Protein AF-A0A1V6CTV1-F1 (afdb_monomer_lite)

pLDDT: mean 83.22, std 13.57, range [41.06, 97.25]

Secondary structure (DSSP, 8-state):
-----GGGGS--HHHHHHHHHHHHHHHHHHHHHHHHHHHHHHS-EE-TT-PPPTTSPPPEEPPHHHHHHHHHHHHTTPPP---S--TTTTEEEEEETTTTEEEEEE---TT-S--HHHHHHH--TTPPP---HHHHHHHHGGGHHHHHTT---

Structure (mmCIF, N/CA/C/O backbone):
data_AF-A0A1V6CTV1-F1
#
_entry.id   AF-A0A1V6CTV1-F1
#
loop_
_atom_site.group_PDB
_atom_site.id
_atom_site.type_symbol
_atom_site.label_atom_id
_atom_site.label_alt_id
_atom_site.label_comp_id
_atom_site.label_asym_id
_atom_site.label_entity_id
_atom_site.label_seq_id
_atom_site.pdbx_PDB_ins_code
_atom_site.Cartn_x
_atom_site.Cartn_y
_atom_site.Cartn_z
_atom_site.occupancy
_atom_site.B_iso_or_equiv
_atom_site.auth_seq_id
_atom_site.auth_comp_id
_atom_site.auth_asym_id
_atom_site.auth_atom_id
_atom_site.pdbx_PDB_model_num
ATOM 1 N N . MET A 1 1 ? -33.071 -1.280 50.089 1.00 41.06 1 MET A N 1
ATOM 2 C CA . MET A 1 1 ? -31.808 -0.618 49.691 1.00 41.06 1 MET A CA 1
ATOM 3 C C . MET A 1 1 ? -31.552 -0.921 48.227 1.00 41.06 1 MET A C 1
ATOM 5 O O . MET A 1 1 ? -31.287 -2.069 47.900 1.00 41.06 1 MET A O 1
ATOM 9 N N . ILE A 1 2 ? -31.696 0.068 47.346 1.00 51.94 2 ILE A N 1
ATOM 10 C CA . ILE A 1 2 ? -31.323 -0.073 45.934 1.00 51.94 2 ILE A CA 1
ATOM 11 C C . ILE A 1 2 ? -29.806 0.113 45.880 1.00 51.94 2 ILE A C 1
ATOM 13 O O . ILE A 1 2 ? -29.310 1.221 46.068 1.00 51.94 2 ILE A O 1
ATOM 17 N N . GLY A 1 3 ? -29.066 -0.986 45.731 1.00 55.19 3 GLY A N 1
ATOM 18 C CA . GLY A 1 3 ? -27.622 -0.940 45.536 1.00 55.19 3 GLY A CA 1
ATOM 19 C C . GLY A 1 3 ? -27.324 -0.329 44.174 1.00 55.19 3 GLY A C 1
ATOM 20 O O . GLY A 1 3 ? -27.502 -0.983 43.152 1.00 55.19 3 GLY A O 1
ATOM 21 N N . MET A 1 4 ? -26.909 0.934 44.151 1.00 61.16 4 MET A N 1
ATOM 22 C CA . MET A 1 4 ? -26.350 1.540 42.950 1.00 61.16 4 MET A CA 1
ATOM 23 C C . MET A 1 4 ? -24.945 0.960 42.776 1.00 61.16 4 MET A C 1
ATOM 25 O O . MET A 1 4 ? -24.039 1.287 43.542 1.00 61.16 4 MET A O 1
ATOM 29 N N . ASP A 1 5 ? -24.781 0.038 41.827 1.00 59.91 5 ASP A N 1
ATOM 30 C CA . ASP A 1 5 ? -23.487 -0.571 41.525 1.00 59.91 5 ASP A CA 1
ATOM 31 C C . ASP A 1 5 ? -22.582 0.476 40.858 1.00 59.91 5 ASP A C 1
ATOM 33 O O . ASP A 1 5 ? -22.580 0.667 39.641 1.00 59.91 5 ASP A O 1
ATOM 37 N N . VAL A 1 6 ? -21.834 1.208 41.687 1.00 56.28 6 VAL A N 1
ATOM 38 C CA . VAL A 1 6 ? -20.938 2.314 41.303 1.00 56.28 6 VAL A CA 1
ATOM 39 C C . VAL A 1 6 ? -19.889 1.869 40.266 1.00 56.28 6 VAL A C 1
ATOM 41 O O . VAL A 1 6 ? -19.328 2.692 39.543 1.00 56.28 6 VAL A O 1
ATOM 44 N N . LYS A 1 7 ? -19.665 0.555 40.112 1.00 55.12 7 LYS A N 1
ATOM 45 C CA . LYS A 1 7 ? -18.777 -0.022 39.093 1.00 55.12 7 LYS A CA 1
ATOM 46 C C . LYS A 1 7 ? -19.291 0.154 37.661 1.00 55.12 7 LYS A C 1
ATOM 48 O O . LYS A 1 7 ? -18.475 0.206 36.744 1.00 55.12 7 LYS A O 1
ATOM 53 N N . LEU A 1 8 ? -20.603 0.310 37.457 1.00 51.75 8 LEU A N 1
ATOM 54 C CA . LEU A 1 8 ? -21.192 0.573 36.135 1.00 51.75 8 LEU A CA 1
ATOM 55 C C . LEU A 1 8 ? -20.919 2.000 35.625 1.00 51.75 8 LEU A C 1
ATOM 57 O O . LEU A 1 8 ? -21.055 2.253 34.432 1.00 51.75 8 LEU A O 1
ATOM 61 N N . LEU A 1 9 ? -20.501 2.921 36.502 1.00 55.25 9 LEU A N 1
ATOM 62 C CA . LEU A 1 9 ? -20.246 4.327 36.166 1.00 55.25 9 LEU A CA 1
ATOM 63 C C . LEU A 1 9 ? -18.776 4.627 35.823 1.00 55.25 9 LEU A C 1
ATOM 65 O O . LEU A 1 9 ? -18.479 5.717 35.343 1.00 55.25 9 LEU A O 1
ATOM 69 N N . PHE A 1 10 ? -17.845 3.692 36.056 1.00 58.22 10 PHE A N 1
ATOM 70 C CA . PHE A 1 10 ? -16.404 3.988 36.000 1.00 58.22 10 PHE A CA 1
ATOM 71 C C . PHE A 1 10 ? -15.724 3.642 34.662 1.00 58.22 10 PHE A C 1
ATOM 73 O O . PHE A 1 10 ? -14.635 4.135 34.380 1.00 58.22 10 PHE A O 1
ATOM 80 N N . PHE A 1 11 ? -16.365 2.835 33.811 1.00 66.31 11 PHE A N 1
ATOM 81 C CA . PHE A 1 11 ? -15.868 2.470 32.482 1.00 66.31 11 PHE A CA 1
ATOM 82 C C . PHE A 1 11 ? -17.042 2.266 31.525 1.00 66.31 11 PHE A C 1
ATOM 84 O O . PHE A 1 11 ? -17.566 1.159 31.390 1.00 66.31 11 PHE A O 1
ATOM 91 N N . ASP A 1 12 ? -17.445 3.323 30.821 1.00 81.38 12 ASP A N 1
ATOM 92 C CA . ASP A 1 12 ? -18.361 3.171 29.693 1.00 81.38 12 ASP A CA 1
ATOM 93 C C . ASP A 1 12 ? -17.662 2.346 28.599 1.00 81.38 12 ASP A C 1
ATOM 95 O O . ASP A 1 12 ? -16.833 2.833 27.821 1.00 81.38 12 ASP A O 1
ATOM 99 N N . ARG A 1 13 ? -17.996 1.053 28.556 1.00 83.69 13 ARG A N 1
ATOM 100 C CA . ARG A 1 13 ? -17.472 0.100 27.577 1.00 83.69 13 ARG A CA 1
ATOM 101 C C . ARG A 1 13 ? -17.703 0.590 26.152 1.00 83.69 13 ARG A C 1
ATOM 103 O O . ARG A 1 13 ? -16.827 0.393 25.310 1.00 83.69 13 ARG A O 1
ATOM 110 N N . GLN A 1 14 ? -18.847 1.203 25.856 1.00 87.19 14 GLN A N 1
ATOM 111 C CA . GLN A 1 14 ? -19.147 1.700 24.514 1.00 87.19 14 GLN A CA 1
ATOM 112 C C . GLN A 1 14 ? -18.249 2.891 24.175 1.00 87.19 14 GLN A C 1
ATOM 114 O O . GLN A 1 14 ? -17.633 2.912 23.108 1.00 87.19 14 GLN A O 1
ATOM 119 N N . ALA A 1 15 ? -18.073 3.826 25.110 1.00 88.50 15 ALA A N 1
ATOM 120 C CA . ALA A 1 15 ? -17.171 4.959 24.921 1.00 88.50 15 ALA A CA 1
ATOM 121 C C . ALA A 1 15 ? -15.703 4.531 24.745 1.00 88.50 15 ALA A C 1
ATOM 123 O O . ALA A 1 15 ? -14.988 5.105 23.919 1.00 88.50 15 ALA A O 1
ATOM 124 N N . VAL A 1 16 ? -15.238 3.524 25.490 1.00 89.31 16 VAL A N 1
ATOM 125 C CA . VAL A 1 16 ? -13.866 3.002 25.371 1.00 89.31 16 VAL A CA 1
ATOM 126 C C . VAL A 1 16 ? -13.683 2.244 24.058 1.00 89.31 16 VAL A C 1
ATOM 128 O O . VAL A 1 16 ? -12.748 2.528 23.309 1.00 89.31 16 VAL A O 1
ATOM 131 N N . THR A 1 17 ? -14.586 1.315 23.735 1.00 90.56 17 THR A N 1
ATOM 132 C CA . THR A 1 17 ? -14.506 0.529 22.491 1.00 90.56 17 THR A CA 1
ATOM 133 C C . THR A 1 17 ? -14.585 1.419 21.256 1.00 90.56 17 THR A C 1
ATOM 135 O O . THR A 1 17 ? -13.770 1.259 20.351 1.00 90.56 17 THR A O 1
ATOM 138 N N . GLY A 1 18 ? -15.451 2.436 21.255 1.00 92.00 18 GLY A N 1
ATOM 139 C CA . GLY A 1 18 ? -15.531 3.414 20.170 1.00 92.00 18 GLY A CA 1
ATOM 140 C C . GLY A 1 18 ? -14.230 4.200 19.967 1.00 92.00 18 GLY A C 1
ATOM 141 O O . GLY A 1 18 ? -13.796 4.403 18.828 1.00 92.00 18 GLY A O 1
ATOM 142 N N . ARG A 1 19 ? -13.553 4.602 21.054 1.00 94.06 19 ARG A N 1
ATOM 143 C CA . ARG A 1 19 ? -12.232 5.255 20.978 1.00 94.06 19 ARG A CA 1
ATOM 144 C C . ARG A 1 19 ? -11.161 4.318 20.429 1.00 94.06 19 ARG A C 1
ATOM 146 O O . ARG A 1 19 ? -10.391 4.723 19.555 1.00 94.06 19 ARG A O 1
ATOM 153 N N . VAL A 1 20 ? -11.142 3.067 20.888 1.00 94.25 20 VAL A N 1
ATOM 154 C CA . VAL A 1 20 ? -10.217 2.036 20.396 1.00 94.25 20 VAL A CA 1
ATOM 155 C C . VAL A 1 20 ? -10.459 1.745 18.916 1.00 94.25 20 VAL A C 1
ATOM 157 O O . VAL A 1 20 ? -9.502 1.696 18.146 1.00 94.25 20 VAL A O 1
ATOM 160 N N . ASP A 1 21 ? -11.707 1.626 18.469 1.00 94.38 21 ASP A N 1
ATOM 161 C CA . ASP A 1 21 ? -12.042 1.372 17.063 1.00 94.38 21 ASP A CA 1
ATOM 162 C C . ASP A 1 21 ? -11.637 2.542 16.160 1.00 94.38 21 ASP A C 1
ATOM 164 O O . ASP A 1 21 ? -11.070 2.347 15.077 1.00 94.38 21 ASP A O 1
ATOM 168 N N . LYS A 1 22 ? -11.856 3.779 16.622 1.00 95.38 22 LYS A N 1
ATOM 169 C CA . LYS A 1 22 ? -11.409 4.989 15.922 1.00 95.38 22 LYS A CA 1
ATOM 170 C C . LYS A 1 22 ? -9.885 5.036 15.803 1.00 95.38 22 LYS A C 1
ATOM 172 O O . LYS A 1 22 ? -9.372 5.324 14.717 1.00 95.38 22 LYS A O 1
ATOM 177 N N . ALA A 1 23 ? -9.169 4.730 16.885 1.00 96.69 23 ALA A N 1
ATOM 178 C CA . ALA A 1 23 ? -7.711 4.642 16.890 1.00 96.69 23 ALA A CA 1
ATOM 179 C C . ALA A 1 23 ? -7.220 3.542 15.936 1.00 96.69 23 ALA A C 1
ATOM 181 O O . ALA A 1 23 ? -6.404 3.815 15.058 1.00 96.69 23 ALA A O 1
ATOM 182 N N . THR A 1 24 ? -7.806 2.346 16.020 1.00 96.81 24 THR A N 1
ATOM 183 C CA . THR A 1 24 ? -7.494 1.184 15.175 1.00 96.81 24 THR A CA 1
ATOM 184 C C . THR A 1 24 ? -7.624 1.523 13.692 1.00 96.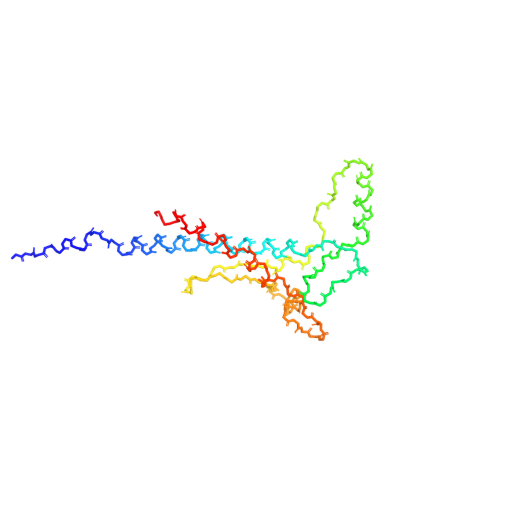81 24 THR A C 1
ATOM 186 O O . THR A 1 24 ? -6.680 1.339 12.923 1.00 96.81 24 THR A O 1
ATOM 189 N N . ARG A 1 25 ? -8.762 2.104 13.282 1.00 96.50 25 ARG A N 1
ATOM 190 C CA . ARG A 1 25 ? -8.994 2.534 11.894 1.00 96.50 25 ARG A CA 1
ATOM 191 C C . ARG A 1 25 ? -7.953 3.556 11.437 1.00 96.50 25 ARG A C 1
ATOM 193 O O . ARG A 1 25 ? -7.443 3.454 10.322 1.00 96.50 25 ARG A O 1
ATOM 200 N N . LYS A 1 26 ? -7.639 4.544 12.281 1.00 96.38 26 LYS A N 1
ATOM 201 C CA . LYS A 1 26 ? -6.669 5.600 11.961 1.00 96.38 26 LYS A CA 1
ATOM 202 C C . LYS A 1 26 ? -5.261 5.032 11.792 1.00 96.38 26 LYS A C 1
ATOM 204 O O . LYS A 1 26 ? -4.606 5.332 10.796 1.00 96.38 26 LYS A O 1
ATOM 209 N N . VAL A 1 27 ? -4.810 4.215 12.741 1.00 97.25 27 VAL A N 1
ATOM 210 C CA . VAL A 1 27 ? -3.464 3.635 12.752 1.00 97.25 27 VAL A CA 1
ATOM 211 C C . VAL A 1 27 ? -3.281 2.670 11.589 1.00 97.25 27 VAL A C 1
ATOM 213 O O . VAL A 1 27 ? -2.337 2.825 10.816 1.00 97.25 27 VAL A O 1
ATOM 216 N N . LEU A 1 28 ? -4.207 1.729 11.396 1.00 96.75 28 LEU A N 1
ATOM 217 C CA . LEU A 1 28 ? -4.104 0.744 10.320 1.00 96.75 28 LEU A CA 1
ATOM 218 C C . LEU A 1 28 ? -4.288 1.372 8.935 1.00 96.75 28 LEU A C 1
ATOM 220 O O . LEU A 1 28 ? -3.572 1.011 8.003 1.00 96.75 28 LEU A O 1
ATOM 224 N N . GLY A 1 29 ? -5.165 2.371 8.796 1.00 96.25 29 GLY A N 1
ATOM 225 C CA . GLY A 1 29 ? -5.274 3.155 7.565 1.00 96.25 29 GLY A CA 1
ATOM 226 C C . GLY A 1 29 ? -3.984 3.915 7.234 1.00 96.25 29 GLY A C 1
ATOM 227 O O . GLY A 1 29 ? -3.546 3.918 6.082 1.00 96.25 29 GLY A O 1
ATOM 228 N N . HIS A 1 30 ? -3.335 4.512 8.241 1.00 96.00 30 HIS A N 1
ATOM 229 C CA . HIS A 1 30 ? -2.041 5.178 8.074 1.00 96.00 30 HIS A CA 1
ATOM 230 C C . HIS A 1 30 ? -0.945 4.175 7.694 1.00 96.00 30 HIS A C 1
ATOM 232 O O . HIS A 1 30 ? -0.191 4.409 6.750 1.00 96.00 30 HIS A O 1
ATOM 238 N N . PHE A 1 31 ? -0.875 3.037 8.387 1.00 97.00 31 PHE A N 1
ATOM 239 C CA . PHE A 1 31 ? 0.081 1.977 8.085 1.00 97.00 31 PHE A CA 1
ATOM 240 C C . PHE A 1 31 ? -0.088 1.454 6.651 1.00 97.00 31 PHE A C 1
ATOM 242 O O . PHE A 1 31 ? 0.890 1.374 5.907 1.00 97.00 31 PHE A O 1
ATOM 249 N N . GLY A 1 32 ? -1.328 1.211 6.212 1.00 95.81 32 GLY A N 1
ATOM 250 C CA . GLY A 1 32 ? -1.627 0.825 4.832 1.00 95.81 32 GLY A CA 1
ATOM 251 C C . GLY A 1 32 ? -1.146 1.843 3.797 1.00 95.81 32 GLY A C 1
ATOM 252 O O . GLY A 1 32 ? -0.575 1.468 2.770 1.00 95.81 32 GLY A O 1
ATOM 253 N N . ALA A 1 33 ? -1.283 3.139 4.092 1.00 94.56 33 ALA A N 1
ATOM 254 C CA . ALA A 1 33 ? -0.751 4.202 3.245 1.00 94.56 33 ALA A CA 1
ATOM 255 C C . ALA A 1 33 ? 0.788 4.193 3.175 1.00 94.56 33 ALA A C 1
ATOM 257 O O . ALA A 1 33 ? 1.353 4.386 2.093 1.00 94.56 33 ALA A O 1
ATOM 258 N N . LEU A 1 34 ? 1.474 3.944 4.298 1.00 95.69 34 LEU A N 1
ATOM 259 C CA . LEU A 1 34 ? 2.938 3.854 4.347 1.00 95.69 34 LEU A CA 1
ATOM 260 C C . LEU A 1 34 ? 3.465 2.670 3.539 1.00 95.69 34 LEU A C 1
ATOM 262 O O . LEU A 1 34 ? 4.376 2.848 2.729 1.00 95.69 34 LEU A O 1
ATOM 266 N N . VAL A 1 35 ? 2.873 1.488 3.717 1.00 95.69 35 VAL A N 1
ATOM 267 C CA . VAL A 1 35 ? 3.237 0.281 2.962 1.00 95.69 35 VAL A CA 1
ATOM 268 C C . VAL A 1 35 ? 3.015 0.509 1.473 1.00 95.69 35 VAL A C 1
ATOM 270 O O . VAL A 1 35 ? 3.930 0.297 0.684 1.00 95.69 35 VAL A O 1
ATOM 273 N N . ARG A 1 36 ? 1.849 1.036 1.074 1.00 92.69 36 ARG A N 1
ATOM 274 C CA . ARG A 1 36 ? 1.577 1.386 -0.328 1.00 92.69 36 ARG A CA 1
ATOM 275 C C . ARG A 1 36 ? 2.632 2.335 -0.896 1.00 92.69 36 ARG A C 1
ATOM 277 O O . ARG A 1 36 ? 3.069 2.156 -2.030 1.00 92.69 36 ARG A O 1
ATOM 284 N N . LYS A 1 37 ? 3.032 3.358 -0.137 1.00 91.44 37 LYS A N 1
ATOM 285 C CA . LYS A 1 37 ? 4.055 4.319 -0.570 1.00 91.44 37 LYS A CA 1
ATOM 286 C C . LYS A 1 37 ? 5.422 3.650 -0.734 1.00 91.44 37 LYS A C 1
ATOM 288 O O . LYS A 1 37 ? 6.089 3.920 -1.727 1.00 91.44 37 LYS A O 1
ATOM 293 N N . SER A 1 38 ? 5.820 2.797 0.211 1.00 92.69 38 SER A N 1
ATOM 294 C CA . SER A 1 38 ? 7.069 2.027 0.144 1.00 92.69 38 SER A CA 1
ATOM 295 C C . SER A 1 38 ? 7.074 1.072 -1.054 1.00 92.69 38 SER A C 1
ATOM 297 O O . SER A 1 38 ? 8.018 1.102 -1.839 1.00 92.69 38 SER A O 1
ATOM 299 N N . ALA A 1 39 ? 5.980 0.338 -1.269 1.00 90.75 39 ALA A N 1
ATOM 300 C CA . ALA A 1 39 ? 5.791 -0.522 -2.431 1.00 90.75 39 ALA A CA 1
ATOM 301 C C . ALA A 1 39 ? 5.960 0.266 -3.736 1.00 90.75 39 ALA A C 1
ATOM 303 O O . ALA A 1 39 ? 6.778 -0.089 -4.571 1.00 90.75 39 ALA A O 1
ATOM 304 N N . ILE A 1 40 ? 5.265 1.399 -3.897 1.00 86.38 40 ILE A N 1
ATOM 305 C CA . ILE A 1 40 ? 5.421 2.254 -5.087 1.00 86.38 40 ILE A CA 1
ATOM 306 C C . ILE A 1 40 ? 6.869 2.747 -5.244 1.00 86.38 40 ILE A C 1
ATOM 308 O O . ILE A 1 40 ? 7.369 2.812 -6.363 1.00 86.38 40 ILE A O 1
ATOM 312 N N . ALA A 1 41 ? 7.542 3.094 -4.146 1.00 86.75 41 ALA A N 1
ATOM 313 C CA . ALA A 1 41 ? 8.910 3.606 -4.171 1.00 86.75 41 ALA A CA 1
ATOM 314 C C . ALA A 1 41 ? 9.970 2.532 -4.472 1.00 86.75 41 ALA A C 1
ATOM 316 O O . ALA A 1 41 ? 11.037 2.872 -4.987 1.00 86.75 41 ALA A O 1
ATOM 317 N N . SER A 1 42 ? 9.703 1.256 -4.172 1.00 87.94 42 SER A N 1
ATOM 318 C CA . SER A 1 42 ? 10.619 0.154 -4.492 1.00 87.94 42 SER A CA 1
ATOM 319 C C . SER A 1 42 ? 10.723 -0.081 -6.005 1.00 87.94 42 SER A C 1
ATOM 321 O O . SER A 1 42 ? 11.769 -0.506 -6.498 1.00 87.94 42 SER A O 1
ATOM 323 N N . MET A 1 43 ? 9.684 0.288 -6.757 1.00 84.50 43 MET A N 1
ATOM 324 C CA . MET A 1 43 ? 9.609 0.152 -8.211 1.00 84.50 43 MET A CA 1
ATOM 325 C C . MET A 1 43 ? 10.208 1.374 -8.912 1.00 84.50 43 MET A C 1
ATOM 327 O O . MET A 1 43 ? 9.526 2.332 -9.283 1.00 84.50 43 MET A O 1
ATOM 331 N N . LYS A 1 44 ? 11.532 1.345 -9.072 1.00 82.38 44 LYS A N 1
ATOM 332 C CA . LYS A 1 44 ? 12.310 2.448 -9.652 1.00 82.38 44 LYS A CA 1
ATOM 333 C C . LYS A 1 44 ? 12.008 2.654 -11.137 1.00 82.38 44 LYS A C 1
ATOM 335 O O . LYS A 1 44 ? 11.710 1.708 -11.866 1.00 82.38 44 LYS A O 1
ATOM 340 N N . GLU A 1 45 ? 12.139 3.895 -11.601 1.00 78.69 45 GLU A N 1
ATOM 341 C CA . GLU A 1 45 ? 12.037 4.212 -13.026 1.00 78.69 45 GLU A CA 1
ATOM 342 C C . GLU A 1 45 ? 13.261 3.682 -13.788 1.00 78.69 45 GLU A C 1
ATOM 344 O O . GLU A 1 45 ? 14.403 3.944 -13.403 1.00 78.69 45 GLU A O 1
ATOM 349 N N . ALA A 1 46 ? 13.032 2.953 -14.883 1.00 79.19 46 ALA A N 1
ATOM 350 C CA . ALA A 1 46 ? 14.096 2.428 -15.736 1.00 79.19 46 ALA A CA 1
ATOM 351 C C . ALA A 1 46 ? 13.733 2.498 -17.234 1.00 79.19 46 ALA A C 1
ATOM 353 O O . ALA A 1 46 ? 12.555 2.590 -17.595 1.00 79.19 46 ALA A O 1
ATOM 354 N N . PRO A 1 47 ? 14.731 2.454 -18.139 1.00 76.88 47 PRO A N 1
ATOM 355 C CA . PRO A 1 47 ? 14.489 2.295 -19.573 1.00 76.88 47 PRO A CA 1
ATOM 356 C C . PRO A 1 47 ? 13.761 0.978 -19.883 1.00 76.88 47 PRO A C 1
ATOM 358 O O . PRO A 1 47 ? 13.919 0.004 -19.154 1.00 76.88 47 PRO A O 1
ATOM 361 N N . THR A 1 48 ? 13.011 0.922 -20.988 1.00 77.12 48 THR A N 1
ATOM 362 C CA . THR A 1 48 ? 12.279 -0.289 -21.426 1.00 77.12 48 THR A CA 1
ATOM 363 C C . THR A 1 48 ? 13.182 -1.501 -21.674 1.00 77.12 48 THR A C 1
ATOM 365 O O . THR A 1 48 ? 12.729 -2.628 -21.555 1.00 77.12 48 THR A O 1
ATOM 368 N N . THR A 1 49 ? 14.464 -1.278 -21.965 1.00 81.56 49 THR A N 1
ATOM 369 C CA . THR A 1 49 ? 15.456 -2.332 -22.223 1.00 81.56 49 THR A CA 1
ATOM 370 C C . THR A 1 49 ? 16.010 -2.997 -20.962 1.00 81.56 49 THR A C 1
ATOM 372 O O . THR A 1 49 ? 16.716 -3.993 -21.063 1.00 81.56 49 THR A O 1
ATOM 375 N N . ARG A 1 50 ? 15.766 -2.431 -19.772 1.00 84.69 50 ARG A N 1
ATOM 376 C CA . ARG A 1 50 ? 16.330 -2.931 -18.514 1.00 84.69 50 ARG A CA 1
ATOM 377 C C . ARG A 1 50 ? 15.265 -3.674 -17.721 1.00 84.69 50 ARG A C 1
ATOM 379 O O . ARG A 1 50 ? 14.320 -3.048 -17.254 1.00 84.69 50 ARG A O 1
ATOM 386 N N . HIS A 1 51 ? 15.474 -4.961 -17.480 1.00 85.62 51 HIS A N 1
ATOM 387 C CA . HIS A 1 51 ? 14.565 -5.795 -16.692 1.00 85.62 51 HIS A CA 1
ATOM 388 C C . HIS A 1 51 ? 15.096 -6.022 -15.270 1.00 85.62 51 HIS A C 1
ATOM 390 O O . HIS A 1 51 ? 16.304 -5.945 -15.029 1.00 85.62 51 HIS A O 1
ATOM 396 N N . ALA A 1 52 ? 14.185 -6.220 -14.315 1.00 86.31 52 ALA A N 1
ATOM 397 C CA . ALA A 1 52 ? 14.538 -6.587 -12.946 1.00 86.31 52 ALA A CA 1
ATOM 398 C C . ALA A 1 52 ? 14.930 -8.071 -12.894 1.00 86.31 52 ALA A C 1
ATOM 400 O O . ALA A 1 52 ? 14.467 -8.860 -13.716 1.00 86.31 52 ALA A O 1
ATOM 401 N N . SER A 1 53 ? 15.787 -8.449 -11.945 1.00 88.12 53 SER A N 1
ATOM 402 C CA . SER A 1 53 ? 16.035 -9.863 -11.663 1.00 88.12 53 SER A CA 1
ATOM 403 C C . SER A 1 53 ? 14.832 -10.479 -10.949 1.00 88.12 53 SER A C 1
ATOM 405 O O . SER A 1 53 ? 14.121 -9.796 -10.206 1.00 88.12 53 SER A O 1
ATOM 407 N N . THR A 1 54 ? 14.626 -11.782 -11.139 1.00 86.94 54 THR A N 1
ATOM 408 C CA . THR A 1 54 ? 13.598 -12.546 -10.421 1.00 86.94 54 THR A CA 1
ATOM 409 C C . THR A 1 54 ? 13.713 -12.326 -8.911 1.00 86.94 54 THR A C 1
ATOM 411 O O . THR A 1 54 ? 14.813 -12.329 -8.360 1.00 86.94 54 THR A O 1
ATOM 414 N N . GLY A 1 55 ? 12.581 -12.116 -8.236 1.00 86.12 55 GLY A N 1
ATOM 415 C CA . GLY A 1 55 ? 12.536 -11.841 -6.797 1.00 86.12 55 GLY A CA 1
ATOM 416 C C . GLY A 1 55 ? 12.748 -10.370 -6.415 1.00 86.12 55 GLY A C 1
ATOM 417 O O . GLY A 1 55 ? 12.397 -9.985 -5.303 1.00 86.12 55 GLY A O 1
ATOM 418 N N . SER A 1 56 ? 13.257 -9.532 -7.324 1.00 86.81 56 SER A N 1
ATOM 419 C CA . SER A 1 56 ? 13.345 -8.081 -7.114 1.00 86.81 56 SER A CA 1
ATOM 420 C C . SER A 1 56 ? 12.043 -7.381 -7.517 1.00 86.81 56 SER A C 1
ATOM 422 O O . SER A 1 56 ? 11.331 -7.874 -8.396 1.00 86.81 56 SER A O 1
ATOM 424 N N . PRO A 1 57 ? 11.728 -6.205 -6.941 1.00 87.75 57 PRO A N 1
ATOM 425 C CA . PRO A 1 57 ? 10.580 -5.421 -7.379 1.00 87.75 57 PRO A CA 1
ATOM 426 C C . PRO A 1 57 ? 10.721 -5.026 -8.860 1.00 87.75 57 PRO A C 1
ATOM 428 O O . PRO A 1 57 ? 11.835 -4.765 -9.333 1.00 87.75 57 PRO A O 1
ATOM 431 N N . PRO A 1 58 ? 9.607 -4.944 -9.604 1.00 87.62 58 PRO A N 1
ATOM 432 C CA . PRO A 1 58 ? 9.639 -4.638 -11.027 1.00 87.62 58 PRO A CA 1
ATOM 433 C C . PRO A 1 58 ? 10.043 -3.179 -11.277 1.00 87.62 58 PRO A C 1
ATOM 435 O O . PRO A 1 58 ? 9.798 -2.289 -10.459 1.00 87.62 58 PRO A O 1
ATOM 438 N N . PHE A 1 59 ? 10.627 -2.897 -12.442 1.00 84.56 59 PHE A N 1
ATOM 439 C CA . PHE A 1 59 ? 10.881 -1.516 -12.847 1.00 84.56 59 PHE A CA 1
ATOM 440 C C . PHE A 1 59 ? 9.623 -0.851 -13.408 1.00 84.56 59 PHE A C 1
ATOM 442 O O . PHE A 1 59 ? 8.823 -1.459 -14.117 1.00 84.56 59 PHE A O 1
ATOM 449 N N . SER A 1 60 ? 9.485 0.446 -13.145 1.00 77.31 60 SER A N 1
ATOM 450 C CA . SER A 1 60 ? 8.523 1.294 -13.840 1.00 77.31 60 SER A CA 1
ATOM 451 C C . SER A 1 60 ? 9.150 1.786 -15.145 1.00 77.31 60 SER A C 1
ATOM 453 O 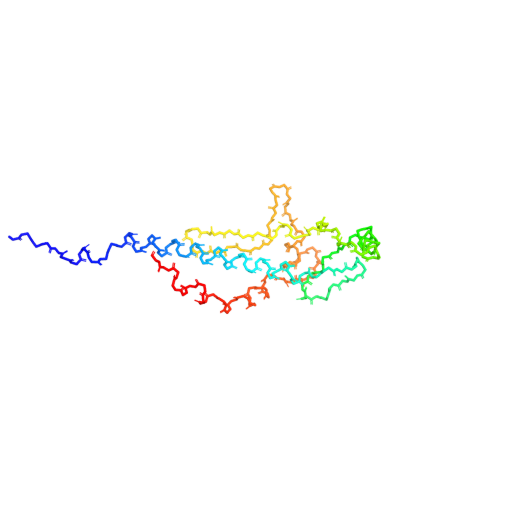O . SER A 1 60 ? 10.103 2.569 -15.135 1.00 77.31 60 SER A O 1
ATOM 455 N N . HIS A 1 61 ? 8.645 1.327 -16.289 1.00 74.75 61 HIS A N 1
ATOM 456 C CA . HIS A 1 61 ? 9.185 1.745 -17.579 1.00 74.75 61 HIS A CA 1
ATOM 457 C C . HIS A 1 61 ? 8.644 3.114 -17.998 1.00 74.75 61 HIS A C 1
ATOM 459 O O . HIS A 1 61 ? 7.444 3.302 -18.207 1.00 74.75 61 HIS A O 1
ATOM 465 N N . MET A 1 62 ? 9.548 4.078 -18.179 1.00 69.38 62 MET A N 1
ATOM 466 C CA . MET A 1 62 ? 9.211 5.347 -18.824 1.00 69.38 62 MET A CA 1
ATOM 467 C C . MET A 1 62 ? 9.272 5.201 -20.342 1.00 69.38 62 MET A C 1
ATOM 469 O O . MET A 1 62 ? 10.241 4.668 -20.882 1.00 69.38 62 MET A O 1
ATOM 473 N N . SER A 1 63 ? 8.289 5.756 -21.055 1.00 70.38 63 SER A N 1
ATOM 474 C CA . SER A 1 63 ? 8.342 5.776 -22.518 1.00 70.38 63 SER A CA 1
ATOM 475 C C . SER A 1 63 ? 9.556 6.569 -23.015 1.00 70.38 63 SER A C 1
ATOM 477 O O . SER A 1 63 ? 9.890 7.632 -22.480 1.00 70.38 63 SER A O 1
ATOM 479 N N . ALA A 1 64 ? 10.198 6.086 -24.083 1.00 77.12 64 ALA A N 1
ATOM 480 C CA . ALA A 1 64 ? 11.354 6.751 -24.692 1.00 77.12 64 ALA A CA 1
ATOM 481 C C . ALA A 1 64 ? 11.055 8.221 -25.047 1.00 77.12 64 ALA A C 1
ATOM 483 O O . ALA A 1 64 ? 11.873 9.107 -24.795 1.00 77.12 64 ALA A O 1
ATOM 484 N N . LYS A 1 65 ? 9.835 8.499 -25.534 1.00 82.06 65 LYS A N 1
ATOM 485 C CA . LYS A 1 65 ? 9.328 9.859 -25.783 1.00 82.06 65 LYS A CA 1
ATOM 486 C C . LYS A 1 65 ? 9.365 10.723 -24.519 1.00 82.06 65 LYS A C 1
ATOM 488 O O . LYS A 1 65 ? 9.878 11.839 -24.552 1.00 82.06 65 LYS A O 1
ATOM 493 N N . ARG A 1 66 ? 8.863 10.212 -23.388 1.00 79.62 66 ARG A N 1
ATOM 494 C CA . ARG A 1 66 ? 8.858 10.935 -22.107 1.00 79.62 66 ARG A CA 1
ATOM 495 C C . ARG A 1 66 ? 10.273 11.190 -21.594 1.00 79.62 66 ARG A C 1
ATOM 497 O O . ARG A 1 66 ? 10.545 12.281 -21.098 1.00 79.62 66 ARG A O 1
ATOM 504 N N . ARG A 1 67 ? 11.172 10.216 -21.756 1.00 80.00 67 ARG A N 1
ATOM 505 C CA . ARG A 1 67 ? 12.587 10.358 -21.395 1.00 80.00 67 ARG A CA 1
ATOM 506 C C . ARG A 1 67 ? 13.254 11.488 -22.183 1.00 80.00 67 ARG A C 1
ATOM 508 O O . ARG A 1 67 ? 13.859 12.355 -21.559 1.00 80.00 67 ARG A O 1
ATOM 515 N N . LYS A 1 68 ? 13.068 11.537 -23.510 1.00 87.06 68 LYS A N 1
ATOM 516 C CA . LYS A 1 68 ? 13.586 12.623 -24.366 1.00 87.06 68 LYS A CA 1
ATOM 517 C C . LYS A 1 68 ? 13.045 13.997 -23.949 1.00 87.06 68 LYS A C 1
ATOM 519 O O . LYS A 1 68 ? 13.815 14.942 -23.820 1.00 87.06 68 LYS A O 1
ATOM 524 N N . ILE A 1 69 ? 11.742 14.099 -23.660 1.00 88.19 69 ILE A N 1
ATOM 525 C CA . ILE A 1 69 ? 11.125 15.347 -23.168 1.00 88.19 69 ILE A CA 1
ATOM 526 C C . ILE A 1 69 ? 11.778 15.803 -21.856 1.00 88.19 69 ILE A C 1
ATOM 528 O O . ILE A 1 69 ? 12.127 16.973 -21.715 1.00 88.19 69 ILE A O 1
ATOM 532 N N . ASN A 1 70 ? 11.966 14.893 -20.897 1.00 87.06 70 ASN A N 1
ATOM 533 C CA . ASN A 1 70 ? 12.574 15.233 -19.611 1.00 87.06 70 ASN A CA 1
ATOM 534 C C . ASN A 1 70 ? 14.062 15.593 -19.737 1.00 87.06 70 ASN A C 1
ATOM 536 O O . ASN A 1 70 ? 14.511 16.498 -19.040 1.00 87.06 70 ASN A O 1
ATOM 540 N N . GLN A 1 71 ? 14.810 14.940 -20.633 1.00 88.69 71 GLN A N 1
ATOM 541 C CA . GLN A 1 71 ? 16.203 15.295 -20.930 1.00 88.69 71 GLN A CA 1
ATOM 542 C C . GLN A 1 71 ? 16.313 16.717 -21.485 1.00 88.69 71 GLN A C 1
ATOM 544 O O . GLN A 1 71 ? 17.085 17.512 -20.955 1.00 88.69 71 GLN A O 1
ATOM 549 N N . ARG A 1 72 ? 15.485 17.065 -22.480 1.00 92.31 72 ARG A N 1
ATOM 550 C CA . ARG A 1 72 ? 15.431 18.422 -23.040 1.00 92.31 72 ARG A CA 1
ATOM 551 C C . ARG A 1 72 ? 15.087 19.462 -21.972 1.00 92.31 72 ARG A C 1
ATOM 553 O O . ARG A 1 72 ? 15.782 20.457 -21.840 1.00 92.31 72 ARG A O 1
ATOM 560 N N . ARG A 1 73 ? 14.059 19.208 -21.156 1.00 93.19 73 ARG A N 1
ATOM 561 C CA . ARG A 1 73 ? 13.665 20.124 -20.069 1.00 93.19 73 ARG A CA 1
ATOM 562 C C . ARG A 1 73 ? 14.776 20.327 -19.047 1.00 93.19 73 ARG A C 1
ATOM 564 O O . ARG A 1 73 ? 14.983 21.454 -18.624 1.00 93.19 73 ARG A O 1
ATOM 571 N N . LYS A 1 74 ? 15.501 19.264 -18.687 1.00 92.62 74 LYS A N 1
ATOM 572 C CA . LYS A 1 74 ? 16.640 19.357 -17.768 1.00 92.62 74 LYS A CA 1
ATOM 573 C C . LYS A 1 74 ? 17.763 20.220 -18.351 1.00 92.62 74 LYS A C 1
ATOM 575 O O . LYS A 1 74 ? 18.323 21.022 -17.615 1.00 92.62 74 LYS A O 1
ATOM 580 N N . ALA A 1 75 ? 18.058 20.082 -19.647 1.00 93.19 75 ALA A N 1
ATOM 581 C CA . ALA A 1 75 ? 19.019 20.945 -20.339 1.00 93.19 75 ALA A CA 1
ATOM 582 C C . ALA A 1 75 ? 18.568 22.420 -20.353 1.00 93.19 75 ALA A C 1
ATOM 584 O O . ALA A 1 75 ? 19.389 23.312 -20.203 1.00 93.19 75 ALA A O 1
ATOM 585 N N . GLU A 1 76 ? 17.259 22.671 -20.437 1.00 94.50 76 GLU A N 1
ATOM 586 C CA . GLU A 1 76 ? 16.649 24.006 -20.315 1.00 94.50 76 GLU A CA 1
ATOM 587 C C . GLU A 1 76 ? 16.528 24.507 -18.853 1.00 94.50 76 GLU A C 1
ATOM 589 O O . GLU A 1 76 ? 15.863 25.510 -18.606 1.00 94.50 76 GLU A O 1
ATOM 594 N N . GLY A 1 77 ? 17.073 23.790 -17.860 1.00 94.19 77 GLY A N 1
ATOM 595 C CA . GLY A 1 77 ? 16.935 24.124 -16.433 1.00 94.19 77 GLY A CA 1
ATOM 596 C C . GLY A 1 77 ? 15.518 23.945 -15.861 1.00 94.19 77 GLY A C 1
ATOM 597 O O . GLY A 1 77 ? 15.248 24.289 -14.711 1.00 94.19 77 GLY A O 1
ATOM 598 N N . LYS A 1 78 ? 14.585 23.386 -16.638 1.00 92.62 78 LYS A N 1
ATOM 599 C CA . LYS A 1 78 ? 13.188 23.178 -16.245 1.00 92.62 78 LYS A CA 1
ATOM 600 C C . LYS A 1 78 ? 13.013 21.862 -15.497 1.00 92.62 78 LYS A C 1
ATOM 602 O O . LYS A 1 78 ? 13.592 20.828 -15.833 1.00 92.62 78 LYS A O 1
ATOM 607 N N . GLN A 1 79 ? 12.089 21.870 -14.540 1.00 85.25 79 GLN A N 1
ATOM 608 C CA . GLN A 1 79 ? 11.676 20.660 -13.833 1.00 85.25 79 GLN A CA 1
ATOM 609 C C . GLN A 1 79 ? 11.092 19.615 -14.811 1.00 85.25 79 GLN A C 1
ATOM 611 O O . GLN A 1 79 ? 10.371 19.983 -15.757 1.00 85.25 79 GLN A O 1
ATOM 616 N N . PRO A 1 80 ? 11.373 18.311 -14.604 1.00 83.31 80 PRO A N 1
ATOM 617 C CA . PRO A 1 80 ? 10.855 17.240 -15.449 1.00 83.31 80 PRO A CA 1
ATOM 618 C C . PRO A 1 80 ? 9.326 17.189 -15.390 1.00 83.31 80 PRO A C 1
ATOM 620 O O . PRO A 1 80 ? 8.710 17.522 -14.375 1.00 83.31 80 PRO A O 1
ATOM 623 N N . VAL A 1 81 ? 8.691 16.740 -16.476 1.00 79.50 81 VAL A N 1
ATOM 624 C CA . VAL A 1 81 ? 7.231 16.606 -16.504 1.00 79.50 81 VAL A CA 1
ATOM 625 C C . VAL A 1 81 ? 6.833 15.474 -15.561 1.00 79.50 81 VAL A C 1
ATOM 627 O O . VAL A 1 81 ? 7.062 14.295 -15.857 1.00 79.50 81 VAL A O 1
ATOM 630 N N . ARG A 1 82 ? 6.194 15.818 -14.441 1.00 63.84 82 ARG A N 1
ATOM 631 C CA . ARG A 1 82 ? 5.604 14.849 -13.508 1.00 63.84 82 ARG A CA 1
ATOM 632 C C . ARG A 1 82 ? 4.364 14.197 -14.138 1.00 63.84 82 ARG A C 1
ATOM 634 O O . ARG A 1 82 ? 3.642 14.829 -14.900 1.00 63.84 82 ARG A O 1
ATOM 641 N N . GLY A 1 83 ? 4.133 12.912 -13.865 1.00 57.16 83 GLY A N 1
ATOM 642 C CA . GLY A 1 83 ? 2.918 12.197 -14.288 1.00 57.16 83 GLY A CA 1
ATOM 643 C C . GLY A 1 83 ? 2.972 11.597 -15.697 1.00 57.16 83 GLY A C 1
ATOM 644 O O . GLY A 1 83 ? 2.426 12.153 -16.649 1.00 57.16 83 GLY A O 1
ATOM 645 N N . GLY A 1 84 ? 3.630 10.450 -15.842 1.00 49.94 84 GLY A N 1
ATOM 646 C CA . GLY A 1 84 ? 3.604 9.620 -17.047 1.00 49.94 84 GLY A CA 1
ATOM 647 C C . GLY A 1 84 ? 3.691 8.160 -16.622 1.00 49.94 84 GLY A C 1
ATOM 648 O O . GLY A 1 84 ? 4.556 7.833 -15.826 1.00 49.94 84 GLY A O 1
ATOM 649 N N . PHE A 1 85 ? 2.738 7.338 -17.069 1.00 47.00 85 PHE A N 1
ATOM 650 C CA . PHE A 1 85 ? 2.627 5.903 -16.772 1.00 47.00 85 PHE A CA 1
ATOM 651 C C . PHE A 1 85 ? 2.880 5.516 -15.298 1.00 47.00 85 PHE A C 1
ATOM 653 O O . PHE A 1 85 ? 3.876 4.904 -14.937 1.00 47.00 85 PHE A O 1
ATOM 660 N N . LYS A 1 86 ? 1.924 5.830 -14.413 1.00 56.56 86 LYS A N 1
ATOM 661 C CA . LYS A 1 86 ? 1.855 5.179 -13.095 1.00 56.56 86 LYS A CA 1
ATOM 662 C C . LYS A 1 86 ? 1.384 3.730 -13.311 1.00 56.56 86 LYS A C 1
ATOM 664 O O . LYS A 1 86 ? 0.193 3.468 -13.146 1.00 56.56 86 LYS A O 1
ATOM 669 N N . GLY A 1 87 ? 2.272 2.805 -13.679 1.00 52.38 87 GLY A N 1
ATOM 670 C CA . GLY A 1 87 ? 1.950 1.372 -13.845 1.00 52.38 87 GLY A CA 1
ATOM 671 C C . GLY A 1 87 ? 1.334 0.713 -12.597 1.00 52.38 87 GLY A C 1
ATOM 672 O O . GLY A 1 87 ? 0.839 -0.403 -12.649 1.00 52.38 87 GLY A O 1
ATOM 673 N N . LEU A 1 88 ? 1.302 1.445 -11.480 1.00 59.28 88 LEU A N 1
ATOM 674 C CA . LEU A 1 88 ? 0.927 0.985 -10.148 1.00 59.28 88 LEU A CA 1
ATOM 675 C C . LEU A 1 88 ? -0.203 1.819 -9.534 1.00 59.28 88 LEU A C 1
ATOM 677 O O . LEU A 1 88 ? -0.415 1.785 -8.323 1.00 59.28 88 LEU A O 1
ATOM 681 N N . LYS A 1 89 ? -0.973 2.557 -10.356 1.00 62.31 89 LYS A N 1
ATOM 682 C CA . LYS A 1 89 ? -2.252 3.179 -9.931 1.00 62.31 89 LYS A CA 1
ATOM 683 C C . LYS A 1 89 ? -3.199 2.183 -9.244 1.00 62.31 89 LYS A C 1
ATOM 685 O O . LYS A 1 89 ? -4.104 2.612 -8.538 1.00 62.31 89 LYS A O 1
ATOM 690 N N . HIS A 1 90 ? -2.960 0.893 -9.448 1.00 73.31 90 HIS A N 1
ATOM 691 C CA . HIS A 1 90 ? -3.731 -0.236 -8.958 1.00 73.31 90 HIS A CA 1
ATOM 692 C C . HIS A 1 90 ? -3.273 -0.775 -7.599 1.00 73.31 90 HIS A C 1
ATOM 694 O O . HIS A 1 90 ? -3.950 -1.639 -7.070 1.00 73.31 90 HIS A O 1
ATOM 700 N N . ILE A 1 91 ? -2.182 -0.289 -6.990 1.00 84.69 91 ILE A N 1
ATOM 701 C CA . ILE A 1 91 ? -1.915 -0.633 -5.584 1.00 84.69 91 ILE A CA 1
ATOM 702 C C . ILE A 1 91 ? -2.850 0.212 -4.732 1.00 84.69 91 ILE A C 1
ATOM 704 O O . ILE A 1 91 ? -2.726 1.443 -4.717 1.00 84.69 91 ILE A O 1
ATOM 708 N N . LEU A 1 92 ? -3.787 -0.437 -4.054 1.00 88.06 92 LEU A N 1
ATOM 709 C CA . LEU A 1 92 ? -4.783 0.182 -3.189 1.00 88.06 92 LEU A CA 1
ATOM 710 C C . LEU A 1 92 ? -4.630 -0.338 -1.759 1.00 88.06 92 LEU A C 1
ATOM 712 O O . LEU A 1 92 ? -3.933 -1.319 -1.505 1.00 88.06 92 LEU A O 1
ATOM 716 N N . TYR A 1 93 ? -5.269 0.357 -0.824 1.00 92.81 93 TYR A N 1
ATOM 717 C CA . TYR A 1 93 ? -5.462 -0.141 0.529 1.00 92.81 93 TYR A CA 1
AT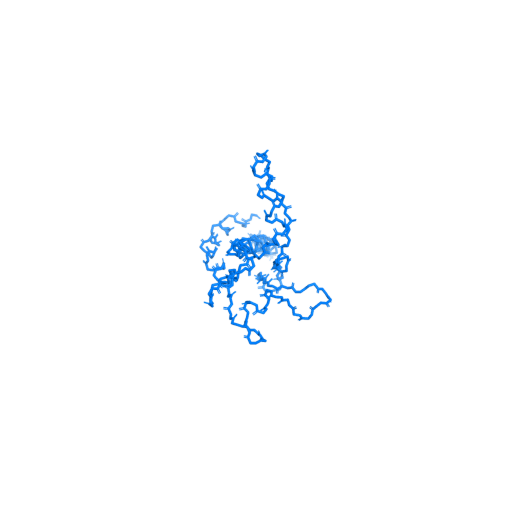OM 718 C C . TYR A 1 93 ? -6.865 0.204 1.017 1.00 92.81 93 TYR A C 1
ATOM 720 O O . TYR A 1 93 ? -7.421 1.234 0.630 1.00 92.81 93 TYR A O 1
ATOM 728 N N . ALA A 1 94 ? -7.416 -0.652 1.870 1.00 93.81 94 ALA A N 1
ATOM 729 C CA . ALA A 1 94 ? -8.716 -0.466 2.494 1.00 93.81 94 ALA A CA 1
ATOM 730 C C . ALA A 1 94 ? -8.710 -1.053 3.908 1.00 93.81 94 ALA A C 1
ATOM 732 O O . ALA A 1 94 ? -8.104 -2.093 4.157 1.00 93.81 94 ALA A O 1
ATOM 733 N N . PHE A 1 95 ? -9.385 -0.375 4.833 1.00 95.19 95 PHE A N 1
ATOM 734 C CA . PHE A 1 95 ? -9.616 -0.887 6.179 1.00 95.19 95 PHE A CA 1
ATOM 735 C C . PHE A 1 95 ? -10.879 -1.755 6.191 1.00 95.19 95 PHE A C 1
ATOM 737 O O . PHE A 1 95 ? -11.932 -1.306 5.740 1.00 95.19 95 PHE A O 1
ATOM 744 N N . GLU A 1 96 ? -10.778 -2.972 6.720 1.00 95.38 96 GLU A N 1
ATOM 745 C CA . GLU A 1 96 ? -11.892 -3.898 6.908 1.00 95.38 96 GLU A CA 1
ATOM 746 C C . GLU A 1 96 ? -12.405 -3.778 8.355 1.00 95.38 96 GLU A C 1
ATOM 748 O O . GLU A 1 96 ? -11.712 -4.186 9.292 1.00 95.38 96 GLU A O 1
ATOM 753 N N . PRO A 1 97 ? -13.609 -3.219 8.576 1.00 92.06 97 PRO A N 1
ATOM 754 C CA . PRO A 1 97 ? -14.074 -2.881 9.919 1.00 92.06 97 PRO A CA 1
ATOM 755 C C . PRO A 1 97 ? -14.364 -4.104 10.794 1.00 92.06 97 PRO A C 1
ATOM 757 O O . PRO A 1 97 ? -14.094 -4.053 11.988 1.00 92.06 97 PRO A O 1
ATOM 760 N N . VAL A 1 98 ? -14.862 -5.201 10.213 1.00 93.38 98 VAL A N 1
ATOM 761 C CA . VAL A 1 98 ? -15.235 -6.414 10.963 1.00 93.38 98 VAL A CA 1
ATOM 762 C C . VAL A 1 98 ? -13.997 -7.136 11.494 1.00 93.38 98 VAL A C 1
ATOM 764 O O . VAL A 1 98 ? -13.932 -7.471 12.672 1.00 93.38 98 VAL A O 1
ATOM 767 N N . LYS A 1 99 ? -12.980 -7.329 10.644 1.00 95.19 99 LYS A N 1
ATOM 768 C CA . LYS A 1 99 ? -11.725 -7.992 11.033 1.00 95.19 99 LYS A CA 1
ATOM 769 C C . LYS A 1 99 ? -10.724 -7.058 11.711 1.00 95.19 99 LYS A C 1
ATOM 771 O O . LYS A 1 99 ? -9.685 -7.525 12.167 1.00 95.19 99 LYS A O 1
ATOM 776 N N . ARG A 1 100 ? -11.007 -5.749 11.746 1.00 93.94 100 ARG A N 1
ATOM 777 C CA . ARG A 1 100 ? -10.075 -4.700 12.192 1.00 93.94 100 ARG A CA 1
ATOM 778 C C . ARG A 1 100 ? -8.701 -4.841 11.532 1.00 93.94 100 ARG A C 1
ATOM 780 O O . ARG A 1 100 ? -7.666 -4.733 12.181 1.00 93.94 100 ARG A O 1
ATOM 787 N N . SER A 1 101 ? -8.702 -5.088 10.230 1.00 95.00 101 SER A N 1
ATOM 788 C CA . SER A 1 101 ? -7.498 -5.314 9.435 1.00 95.00 101 SER A CA 1
ATOM 789 C C . SER A 1 101 ? -7.380 -4.256 8.339 1.00 95.00 101 SER A C 1
ATOM 791 O O . SER A 1 101 ? -8.340 -3.562 8.001 1.00 95.00 101 SER A O 1
ATOM 793 N N . VAL A 1 102 ? -6.180 -4.099 7.780 1.00 95.50 102 VAL A N 1
ATOM 794 C CA . VAL A 1 102 ? -5.977 -3.321 6.555 1.00 95.50 102 VAL A CA 1
ATOM 795 C C . VAL A 1 102 ? -5.529 -4.265 5.452 1.00 95.50 102 VAL A C 1
ATOM 797 O O . VAL A 1 102 ? -4.543 -4.983 5.594 1.00 95.50 102 VAL A O 1
ATOM 800 N N . VAL A 1 103 ? -6.271 -4.264 4.352 1.00 93.81 103 VAL A N 1
ATOM 801 C CA . VAL A 1 103 ? -5.921 -4.991 3.134 1.00 93.81 103 VAL A CA 1
ATOM 802 C C . VAL A 1 103 ? -5.173 -4.030 2.229 1.00 93.81 103 VAL A C 1
ATOM 804 O O . VAL A 1 103 ? -5.609 -2.897 2.026 1.00 93.81 103 VAL A O 1
ATOM 807 N N . ILE A 1 104 ? -4.026 -4.461 1.713 1.00 93.00 104 ILE A N 1
ATOM 808 C CA . ILE A 1 104 ? -3.125 -3.640 0.905 1.00 93.00 104 ILE A CA 1
ATOM 809 C C . ILE A 1 104 ? -2.633 -4.522 -0.233 1.00 93.00 104 ILE A C 1
ATOM 811 O O . ILE A 1 104 ? -2.129 -5.614 0.018 1.00 93.00 104 ILE A O 1
ATOM 815 N N . GLY A 1 105 ? -2.749 -4.064 -1.474 1.00 89.19 105 GLY A N 1
ATOM 816 C CA . GLY A 1 105 ? -2.300 -4.880 -2.591 1.00 89.19 105 GLY A CA 1
ATOM 817 C C . GLY A 1 105 ? -2.702 -4.359 -3.959 1.00 89.19 105 GLY A C 1
ATOM 818 O O . GLY A 1 105 ? -3.368 -3.322 -4.070 1.00 89.19 105 GLY A O 1
ATOM 819 N N . PRO A 1 106 ? -2.271 -5.068 -5.010 1.00 86.38 106 PRO A N 1
ATOM 820 C CA . PRO A 1 106 ? -2.727 -4.812 -6.361 1.00 86.38 106 PRO A CA 1
ATOM 821 C C . PRO A 1 106 ? -4.223 -5.135 -6.475 1.00 86.38 106 PRO A C 1
ATOM 823 O O . PRO A 1 106 ? -4.673 -6.208 -6.094 1.00 86.38 106 PRO A O 1
ATOM 826 N N . ALA A 1 107 ? -4.999 -4.192 -6.995 1.00 80.25 107 ALA A N 1
ATOM 827 C CA . ALA A 1 107 ? -6.438 -4.298 -7.155 1.00 80.25 107 ALA A CA 1
ATOM 828 C C . ALA A 1 107 ? -6.857 -3.765 -8.527 1.00 80.25 107 ALA A C 1
ATOM 830 O O . ALA A 1 107 ? -6.469 -2.667 -8.947 1.00 80.25 107 ALA A O 1
ATOM 831 N N . SER A 1 108 ? -7.675 -4.543 -9.233 1.00 65.31 108 SER A N 1
ATOM 832 C CA . SER A 1 108 ? -8.203 -4.129 -10.525 1.00 65.31 108 SER A CA 1
ATOM 833 C C . SER A 1 108 ? -9.285 -3.064 -10.390 1.00 65.31 108 SER A C 1
ATOM 835 O O . SER A 1 108 ? -10.055 -3.048 -9.432 1.00 65.31 108 SER A O 1
ATOM 837 N N . ASN A 1 109 ? -9.365 -2.176 -11.383 1.00 62.75 109 ASN A N 1
ATOM 838 C CA . ASN A 1 109 ? -10.570 -1.374 -11.569 1.00 62.75 109 ASN A CA 1
ATOM 839 C C . ASN A 1 109 ? -11.620 -2.247 -12.276 1.00 62.75 109 ASN A C 1
ATOM 841 O O . ASN A 1 109 ? -11.249 -3.063 -13.117 1.00 62.75 109 ASN A O 1
ATOM 845 N N . ARG A 1 110 ? -12.902 -2.032 -11.958 1.00 58.44 110 ARG A N 1
ATOM 846 C CA . ARG A 1 110 ? -14.113 -2.862 -12.181 1.00 58.44 110 ARG A CA 1
ATOM 847 C C . ARG A 1 110 ? -14.284 -3.568 -13.554 1.00 58.44 110 ARG A C 1
ATOM 849 O O . ARG A 1 110 ? -15.176 -4.388 -13.687 1.00 58.44 110 ARG A O 1
ATOM 856 N N . SER A 1 111 ? -13.448 -3.289 -14.557 1.00 58.75 111 SER A N 1
ATOM 857 C CA . SER A 1 111 ? -13.532 -3.788 -15.939 1.00 58.75 111 SER A CA 1
ATOM 858 C C . SER A 1 111 ? -12.431 -4.782 -16.371 1.00 58.75 111 SER A C 1
ATOM 860 O O . SER A 1 111 ? -12.538 -5.314 -17.473 1.00 58.75 111 SER A O 1
ATOM 862 N N . ARG A 1 112 ? -11.367 -5.049 -15.592 1.00 58.56 112 ARG A N 1
ATOM 863 C CA . ARG A 1 112 ? -10.289 -5.986 -16.009 1.00 58.56 112 ARG A CA 1
ATOM 864 C C . ARG A 1 112 ? -10.078 -7.106 -14.996 1.00 58.56 112 ARG A C 1
ATOM 866 O O . ARG A 1 112 ? -9.981 -6.829 -13.808 1.00 58.56 112 ARG A O 1
ATOM 873 N N . SER A 1 113 ? -9.981 -8.351 -15.450 1.00 56.59 113 SER A N 1
ATOM 874 C CA . SER A 1 113 ? -9.923 -9.530 -14.574 1.00 56.59 113 SER A CA 1
ATOM 875 C C . SER A 1 113 ? -8.536 -9.842 -14.004 1.00 56.59 113 SER A C 1
ATOM 877 O O . SER A 1 113 ? -8.462 -10.572 -13.026 1.00 56.59 113 SER A O 1
ATOM 879 N N . ILE A 1 114 ? -7.445 -9.272 -14.534 1.00 60.44 114 ILE A N 1
ATOM 880 C CA . ILE A 1 114 ? -6.085 -9.441 -13.988 1.00 60.44 114 ILE A CA 1
ATOM 881 C C . ILE A 1 114 ? -5.288 -8.154 -14.225 1.00 60.44 114 ILE A C 1
ATOM 883 O O . ILE A 1 114 ? -5.293 -7.608 -15.332 1.00 60.44 114 ILE A O 1
ATOM 887 N N . THR A 1 115 ? -4.595 -7.648 -13.199 1.00 71.06 115 THR A N 1
ATOM 888 C CA . THR A 1 115 ? -3.685 -6.500 -13.363 1.00 71.06 115 THR A CA 1
ATOM 889 C C . THR A 1 115 ? -2.229 -6.948 -13.441 1.00 71.06 115 THR A C 1
ATOM 891 O O . THR A 1 115 ? -1.830 -7.900 -12.779 1.00 71.06 115 THR A O 1
ATOM 894 N N . ILE A 1 116 ? -1.408 -6.229 -14.213 1.00 76.81 116 ILE A N 1
ATOM 895 C CA . ILE A 1 116 ? 0.044 -6.476 -14.292 1.00 76.81 116 ILE A CA 1
ATOM 896 C C . ILE A 1 116 ? 0.691 -6.536 -12.889 1.00 76.81 116 ILE A C 1
ATOM 898 O O . ILE A 1 116 ? 1.457 -7.460 -12.643 1.00 76.81 116 ILE A O 1
ATOM 902 N N . PRO A 1 117 ? 0.359 -5.649 -11.928 1.00 79.69 117 PRO A N 1
ATOM 903 C CA . PRO A 1 117 ? 0.892 -5.740 -10.568 1.00 79.69 117 PRO A CA 1
ATOM 904 C C . PRO A 1 117 ? 0.521 -7.030 -9.821 1.00 79.69 117 PRO A C 1
ATOM 906 O O . PRO A 1 117 ? 1.308 -7.497 -9.010 1.00 79.69 117 PRO A O 1
ATOM 909 N N . GLU A 1 118 ? -0.641 -7.625 -10.097 1.00 80.75 118 GLU A N 1
ATOM 910 C CA . GLU A 1 118 ? -1.039 -8.912 -9.512 1.00 80.75 118 GLU A CA 1
ATOM 911 C C . GLU A 1 118 ? -0.214 -10.072 -10.086 1.00 80.75 118 GLU A C 1
ATOM 913 O O . GLU A 1 118 ? 0.249 -10.931 -9.338 1.00 80.75 118 GLU A O 1
ATOM 918 N N . ILE A 1 119 ? 0.024 -10.067 -11.403 1.00 83.81 119 ILE A N 1
ATOM 919 C CA . ILE A 1 119 ? 0.893 -11.051 -12.069 1.00 83.81 119 ILE A CA 1
ATOM 920 C C . ILE A 1 119 ? 2.311 -10.967 -11.502 1.00 83.81 119 ILE A C 1
ATOM 922 O O . ILE A 1 119 ? 2.921 -11.992 -11.216 1.00 83.81 119 ILE A O 1
ATOM 926 N N . LEU A 1 120 ? 2.820 -9.749 -11.311 1.00 83.50 120 LEU A N 1
ATOM 927 C CA . LEU A 1 120 ? 4.168 -9.520 -10.801 1.00 83.50 120 LEU A CA 1
ATOM 928 C C . LEU A 1 120 ? 4.304 -9.908 -9.324 1.00 83.50 120 LEU A C 1
ATOM 930 O O . LEU A 1 120 ? 5.321 -10.486 -8.957 1.00 83.50 120 LEU A O 1
ATOM 934 N N . GLU A 1 121 ? 3.291 -9.660 -8.490 1.00 83.69 121 GLU A N 1
ATOM 935 C CA . GLU A 1 121 ? 3.341 -10.037 -7.071 1.00 83.69 121 GLU A CA 1
ATOM 936 C C . GLU A 1 121 ? 3.256 -11.561 -6.878 1.00 83.69 121 GLU A C 1
ATOM 938 O O . GLU A 1 121 ? 4.050 -12.135 -6.133 1.00 83.69 121 GLU A O 1
ATOM 943 N N . TYR A 1 122 ? 2.324 -12.235 -7.562 1.00 82.75 122 TYR A N 1
ATOM 944 C CA . TYR A 1 122 ? 2.022 -13.647 -7.294 1.00 82.75 122 TYR A CA 1
ATOM 945 C C . TYR A 1 122 ? 2.662 -14.642 -8.268 1.00 82.75 122 TYR A C 1
ATOM 947 O O . TYR A 1 122 ? 2.770 -15.821 -7.930 1.00 82.75 122 TYR A O 1
ATOM 955 N N . GLY A 1 123 ? 3.128 -14.192 -9.436 1.00 78.88 123 GLY A N 1
ATOM 956 C CA . GLY A 1 123 ? 3.660 -15.046 -10.502 1.00 78.88 123 GLY A CA 1
ATOM 957 C C . GLY A 1 123 ? 2.552 -15.870 -11.158 1.00 78.88 123 GLY A C 1
ATOM 958 O O . GLY A 1 123 ? 2.093 -16.866 -10.602 1.00 78.88 123 GLY A O 1
ATOM 959 N N . LYS A 1 124 ? 2.096 -15.437 -12.334 1.00 80.06 124 LYS A N 1
ATOM 960 C CA . LYS A 1 124 ? 1.082 -16.110 -13.166 1.00 80.06 124 LYS A CA 1
ATOM 961 C C . LYS A 1 124 ? 1.515 -16.031 -14.635 1.00 80.06 124 LYS A C 1
ATOM 963 O O . LYS A 1 124 ? 2.340 -15.184 -14.968 1.00 80.06 124 LYS A O 1
ATOM 968 N N . LEU A 1 125 ? 0.905 -16.839 -15.508 1.00 79.12 125 LEU A N 1
ATOM 969 C CA . LEU A 1 125 ? 1.099 -16.772 -16.969 1.00 79.12 125 LEU A CA 1
ATOM 970 C C . LEU A 1 125 ? 2.578 -16.907 -17.389 1.00 79.12 125 LEU A C 1
ATOM 972 O O . LEU A 1 125 ? 3.065 -16.109 -18.183 1.00 79.12 125 LEU A O 1
ATOM 976 N N . ASP A 1 126 ? 3.300 -17.851 -16.782 1.00 83.19 126 ASP A N 1
ATOM 977 C CA . ASP 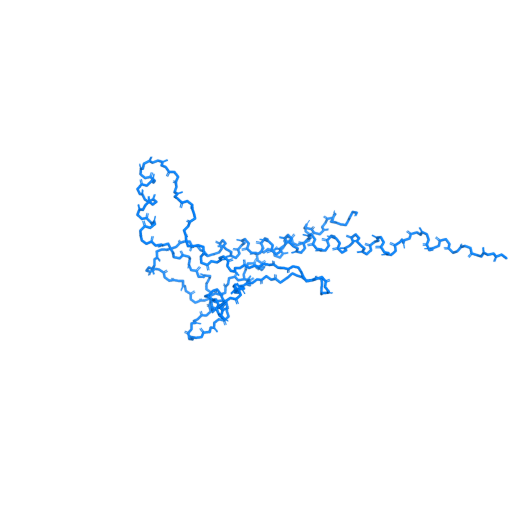A 1 126 ? 4.737 -18.100 -17.002 1.00 83.19 126 ASP A CA 1
ATOM 978 C C . ASP A 1 126 ? 5.672 -16.917 -16.688 1.00 83.19 126 ASP A C 1
ATOM 980 O O . ASP A 1 126 ? 6.857 -16.926 -17.020 1.00 83.19 126 ASP A O 1
ATOM 984 N N . VAL A 1 127 ? 5.171 -15.898 -15.982 1.00 81.31 127 VAL A N 1
ATOM 985 C CA . VAL A 1 127 ? 5.976 -14.773 -15.503 1.00 81.31 127 VAL A CA 1
ATOM 986 C C . VAL A 1 127 ? 6.506 -15.069 -14.101 1.00 81.31 127 VAL A C 1
ATOM 988 O O . VAL A 1 127 ? 5.742 -15.303 -13.160 1.00 81.31 127 VAL A O 1
ATOM 991 N N . SER A 1 128 ? 7.830 -14.989 -13.946 1.00 85.06 128 SER A N 1
ATOM 992 C CA . SER A 1 128 ? 8.510 -15.070 -12.651 1.00 85.06 128 SER A CA 1
ATOM 993 C C . SER A 1 128 ? 7.993 -14.031 -11.652 1.00 85.06 128 SER A C 1
ATOM 995 O O . SER A 1 128 ? 7.630 -12.907 -12.010 1.00 85.06 128 SER A O 1
ATOM 997 N N . ARG A 1 129 ? 8.019 -14.383 -10.363 1.00 88.25 129 ARG A N 1
ATOM 998 C CA . ARG A 1 129 ? 7.611 -13.482 -9.278 1.00 88.25 129 ARG A CA 1
ATOM 999 C C . ARG A 1 129 ? 8.581 -12.308 -9.130 1.00 88.25 129 ARG A C 1
ATOM 1001 O O . ARG A 1 129 ? 9.796 -12.492 -9.063 1.00 88.25 129 ARG A O 1
ATOM 1008 N N . HIS A 1 130 ? 8.012 -11.119 -8.997 1.00 88.69 130 HIS A N 1
ATOM 1009 C CA . HIS A 1 130 ? 8.679 -9.853 -8.701 1.00 88.69 130 HIS A CA 1
ATOM 1010 C C . HIS A 1 130 ? 7.980 -9.204 -7.496 1.00 88.69 130 HIS A C 1
ATOM 1012 O O . HIS A 1 130 ? 7.294 -8.190 -7.652 1.00 88.69 130 HIS A O 1
ATOM 1018 N N . PRO A 1 131 ? 8.079 -9.819 -6.304 1.00 90.00 131 PRO A N 1
ATOM 1019 C CA . PRO A 1 131 ? 7.334 -9.386 -5.134 1.00 90.00 131 PRO A CA 1
ATOM 1020 C C . PRO A 1 131 ? 7.791 -7.995 -4.692 1.00 90.00 131 PRO A C 1
ATOM 1022 O O . PRO A 1 131 ? 8.982 -7.718 -4.543 1.00 90.00 131 PRO A O 1
ATOM 1025 N N . PHE A 1 132 ? 6.832 -7.112 -4.444 1.00 90.12 132 PHE A N 1
ATOM 1026 C CA . PHE A 1 132 ? 7.085 -5.757 -3.960 1.00 90.12 132 PHE A CA 1
ATOM 1027 C C . PHE A 1 132 ? 6.254 -5.419 -2.721 1.00 90.12 132 PHE A C 1
ATOM 1029 O O . PHE A 1 132 ? 6.655 -4.535 -1.961 1.00 90.12 132 PHE A O 1
ATOM 1036 N N . MET A 1 133 ? 5.136 -6.113 -2.472 1.00 92.50 133 MET A N 1
ATOM 1037 C CA . MET A 1 133 ? 4.298 -5.855 -1.297 1.00 92.50 133 MET A CA 1
ATOM 1038 C C . MET A 1 133 ? 4.907 -6.420 -0.017 1.00 92.50 133 MET A C 1
ATOM 1040 O O . MET A 1 133 ? 5.026 -5.686 0.963 1.00 92.50 133 MET A O 1
ATOM 1044 N N . GLY A 1 134 ? 5.326 -7.689 -0.022 1.00 92.62 134 GLY A N 1
ATOM 1045 C CA . GLY A 1 134 ? 5.938 -8.335 1.148 1.00 92.62 134 GLY A CA 1
ATOM 1046 C C . GLY A 1 134 ? 7.131 -7.546 1.709 1.00 92.62 134 GLY A C 1
ATOM 1047 O O . GLY A 1 134 ? 7.075 -7.105 2.860 1.00 92.62 134 GLY A O 1
ATOM 1048 N N . PRO A 1 135 ? 8.160 -7.250 0.891 1.00 94.00 135 PRO A N 1
ATOM 1049 C CA . PRO A 1 135 ? 9.295 -6.433 1.321 1.00 94.00 135 PRO A CA 1
ATOM 1050 C C . PRO A 1 135 ? 8.893 -5.041 1.838 1.00 94.00 135 PRO A C 1
ATOM 1052 O O . PRO A 1 135 ? 9.474 -4.547 2.805 1.00 94.00 135 PRO A O 1
ATOM 1055 N N . ALA A 1 136 ? 7.878 -4.408 1.236 1.00 94.25 136 ALA A N 1
ATOM 1056 C CA . ALA A 1 136 ? 7.381 -3.109 1.688 1.00 94.25 136 ALA A CA 1
ATOM 1057 C C . ALA A 1 136 ? 6.715 -3.180 3.071 1.00 94.25 136 ALA A C 1
ATOM 1059 O O . ALA A 1 136 ? 6.868 -2.256 3.873 1.00 94.25 136 ALA A O 1
ATOM 1060 N N . VAL A 1 137 ? 5.999 -4.269 3.368 1.00 95.44 137 VAL A N 1
ATOM 1061 C CA . VAL A 1 137 ? 5.432 -4.514 4.699 1.00 95.44 137 VAL A CA 1
ATOM 1062 C C . VAL A 1 137 ? 6.557 -4.674 5.715 1.00 95.44 137 VAL A C 1
ATOM 1064 O O . VAL A 1 137 ? 6.576 -3.916 6.684 1.00 95.44 137 VAL A O 1
ATOM 1067 N N . GLU A 1 138 ? 7.518 -5.576 5.479 1.00 95.75 138 GLU A N 1
ATOM 1068 C CA . GLU A 1 138 ? 8.652 -5.806 6.393 1.00 95.75 138 GLU A CA 1
ATOM 1069 C C . GLU A 1 138 ? 9.404 -4.511 6.717 1.00 95.75 138 GLU A C 1
ATOM 1071 O O . GLU A 1 138 ? 9.699 -4.227 7.876 1.00 95.75 138 GLU A O 1
ATOM 1076 N N . GLN A 1 139 ? 9.623 -3.662 5.710 1.00 95.56 139 GLN A N 1
ATOM 1077 C CA . GLN A 1 139 ? 10.292 -2.378 5.893 1.00 95.56 139 GLN A CA 1
ATOM 1078 C C . GLN A 1 139 ? 9.517 -1.413 6.810 1.00 95.56 139 GLN A C 1
ATOM 1080 O O . GLN A 1 139 ? 10.127 -0.615 7.523 1.00 95.56 139 GLN A O 1
ATOM 1085 N N . GLN A 1 140 ? 8.180 -1.414 6.762 1.00 96.62 140 GLN A N 1
ATOM 1086 C CA . GLN A 1 140 ? 7.363 -0.478 7.546 1.00 96.62 140 GLN A CA 1
ATOM 1087 C C . GLN A 1 140 ? 6.914 -1.037 8.901 1.00 96.62 140 GLN A C 1
ATOM 1089 O O . GLN A 1 140 ? 6.609 -0.231 9.783 1.00 96.62 140 GLN A O 1
ATOM 1094 N N . LYS A 1 141 ? 6.901 -2.365 9.104 1.00 95.25 141 LYS A N 1
ATOM 1095 C CA . LYS A 1 141 ? 6.511 -3.026 10.370 1.00 95.25 141 LYS A CA 1
ATOM 1096 C C . LYS A 1 141 ? 7.078 -2.365 11.642 1.00 95.25 141 LYS A C 1
ATOM 1098 O O . LYS A 1 141 ? 6.296 -2.166 12.571 1.00 95.25 141 LYS A O 1
ATOM 1103 N N . PRO A 1 142 ? 8.356 -1.938 11.710 1.00 97.00 142 PRO A N 1
ATOM 1104 C CA . PRO A 1 142 ? 8.924 -1.350 12.928 1.00 97.00 142 PRO A CA 1
ATOM 1105 C C . PRO A 1 142 ? 8.273 -0.029 13.360 1.00 97.00 142 PRO A C 1
ATOM 1107 O O . PRO A 1 142 ? 8.399 0.374 14.510 1.00 97.00 142 PRO A O 1
ATOM 1110 N N . LYS A 1 143 ? 7.572 0.669 12.455 1.00 94.88 143 LYS A N 1
ATOM 1111 C CA . LYS A 1 143 ? 6.882 1.938 12.753 1.00 94.88 143 LYS A CA 1
ATOM 1112 C C . LYS A 1 143 ? 5.519 1.734 13.406 1.00 94.88 143 LYS A C 1
ATOM 1114 O O . LYS A 1 143 ? 4.901 2.689 13.856 1.00 94.88 143 LYS A O 1
ATOM 1119 N N . LEU A 1 144 ? 5.014 0.506 13.423 1.00 93.56 144 LEU A N 1
ATOM 1120 C CA . LEU A 1 144 ? 3.665 0.211 13.882 1.00 93.56 144 LEU A CA 1
ATOM 1121 C C . LEU A 1 144 ? 3.472 0.547 15.379 1.00 93.56 144 LEU A C 1
ATOM 1123 O O . LEU A 1 144 ? 2.497 1.235 15.682 1.00 93.56 144 LEU A O 1
ATOM 1127 N N . PRO A 1 145 ? 4.400 0.210 16.303 1.00 95.88 145 PRO A N 1
ATOM 1128 C CA . PRO A 1 145 ? 4.274 0.586 17.715 1.00 95.88 145 PRO A CA 1
ATOM 1129 C C . PRO A 1 145 ? 4.201 2.100 17.946 1.00 95.88 145 PRO A C 1
ATOM 1131 O O . PRO A 1 145 ? 3.385 2.565 18.739 1.00 95.88 145 PRO A O 1
ATOM 1134 N N . SER A 1 146 ? 4.996 2.891 17.216 1.00 95.88 146 SER A N 1
ATOM 1135 C CA . SER A 1 146 ? 4.986 4.351 17.370 1.00 95.88 146 SER A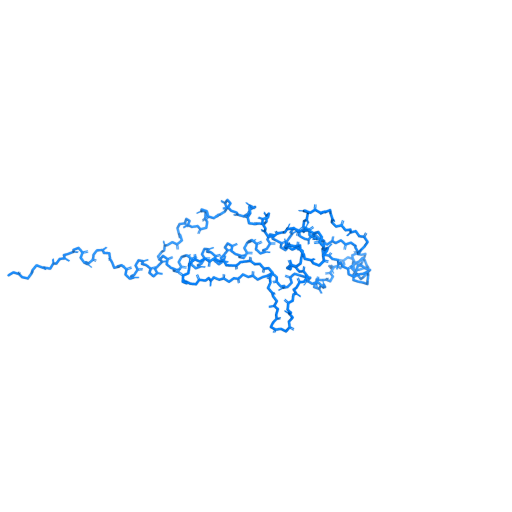 CA 1
ATOM 1136 C C . SER A 1 146 ? 3.712 4.996 16.827 1.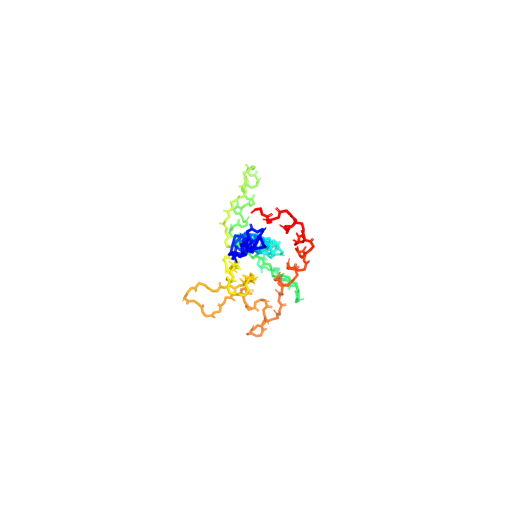00 95.88 146 SER A C 1
ATOM 1138 O O . SER A 1 146 ? 3.272 6.007 17.366 1.00 95.88 146 SER A O 1
ATOM 1140 N N . LEU A 1 147 ? 3.075 4.403 15.811 1.00 94.19 147 LEU A N 1
ATOM 1141 C CA . LEU A 1 147 ? 1.756 4.841 15.344 1.00 94.19 147 LEU A CA 1
ATOM 1142 C C . LEU A 1 147 ? 0.650 4.555 16.372 1.00 94.19 147 LEU A C 1
ATOM 1144 O O . LEU A 1 147 ? -0.317 5.313 16.446 1.00 94.19 147 LEU A O 1
ATOM 1148 N N . TRP A 1 148 ? 0.778 3.474 17.146 1.00 94.81 148 TRP A N 1
ATOM 1149 C CA . TRP A 1 148 ? -0.175 3.111 18.200 1.00 94.81 148 TRP A CA 1
ATOM 1150 C C . TRP A 1 148 ? -0.011 3.928 19.480 1.00 94.81 148 TRP A C 1
ATOM 1152 O O . TRP A 1 148 ? -1.006 4.167 20.171 1.00 94.81 148 TRP A O 1
ATOM 1162 N N . ALA A 1 149 ? 1.206 4.369 19.791 1.00 94.56 149 ALA A N 1
ATOM 1163 C CA . ALA A 1 149 ? 1.480 5.187 20.964 1.00 94.56 149 ALA A CA 1
ATOM 1164 C C . ALA A 1 149 ? 0.561 6.424 20.999 1.00 94.56 149 ALA A C 1
ATOM 1166 O O . ALA A 1 149 ? 0.474 7.182 20.032 1.00 94.56 149 ALA A O 1
ATOM 1167 N N . ASN A 1 150 ? -0.150 6.621 22.115 1.00 92.12 150 ASN A N 1
ATOM 1168 C CA . ASN A 1 150 ? -1.068 7.751 22.333 1.00 92.12 150 ASN A CA 1
ATOM 1169 C C . ASN A 1 150 ? -2.178 7.905 21.267 1.00 92.12 150 ASN A C 1
ATOM 1171 O O . ASN A 1 150 ? -2.699 9.005 21.045 1.00 92.12 150 ASN A O 1
ATOM 1175 N N . SER A 1 151 ? -2.526 6.817 20.570 1.00 92.56 151 SER A N 1
ATOM 1176 C CA . SER A 1 151 ? -3.542 6.826 19.508 1.00 92.56 151 SER A CA 1
ATOM 1177 C C . SER A 1 151 ? -4.977 6.814 20.043 1.00 92.56 151 SER A C 1
ATOM 1179 O O . SER A 1 151 ? -5.866 7.384 19.405 1.00 92.56 151 SER A O 1
ATOM 1181 N N . VAL A 1 152 ? -5.192 6.201 21.209 1.00 92.31 152 VAL A N 1
ATOM 1182 C CA . VAL A 1 152 ? -6.472 6.183 21.925 1.00 92.31 152 VAL A CA 1
ATOM 1183 C C . VAL A 1 152 ? -6.574 7.465 22.753 1.00 92.31 152 VAL A C 1
ATOM 1185 O O . VAL A 1 152 ? -5.740 7.705 23.622 1.00 92.31 152 VAL A O 1
ATOM 1188 N N . LYS A 1 153 ? -7.567 8.300 22.439 1.00 85.50 153 LYS A N 1
ATOM 1189 C CA . LYS A 1 153 ? -7.877 9.576 23.100 1.00 85.50 153 LYS A CA 1
ATOM 1190 C C . LYS A 1 153 ? -9.380 9.672 23.318 1.00 85.50 153 LYS A C 1
ATOM 1192 O O . LYS A 1 153 ? -10.109 9.202 22.415 1.00 85.50 153 LYS A O 1
#

Sequence (153 aa):
MIGMDVKLLFFDRQAVTGRVDKATRKVLGHFGALVRKSAIASMKEAPTTRHASTGSPPFSHMSAKRRKINQRRKAEGKQPVRGGFKGLKHILYAFEPVKRSVVIGPASNRSRSITIPEILEYGKLDVSRHPFMGPAVEQQKPKLPSLWANSVK

Foldseek 3Di:
DPDPPCVCVPDPPVLQVVLVLQLLQVLQVVLLVQLLVQLLVQAAEDDPPDFDDFQAATHQHDDPVLVVQQVVCVVVVHHRDPDDDPLQPQFDWDQDSVVSHIDTAGHDDPPDDDRPRNCQCPPDPPDGHHNRSVVSSVVSVVCSVVSSVVSRD

Radius of gyration: 22.63 Å; chains: 1; bounding box: 51×42×76 Å